Protein AF-A0A4Q3UYT8-F1 (afdb_monomer)

Sequence (131 aa):
ANSSGFTSPPYDTRTGYLRRSPAFNADRIKTPLLMQLGETEHREMLQLWSSLRDYGRAVEMIVYPEGLHIKNNPRQRLSVYQRNVDWVEFWLRGRERRGEATEYERWRIMREKQCKLFDDSDGARRPVYCD

Mean predicted aligned error: 5.62 Å

Solvent-accessible surface area (backbone atoms only — not comparable to full-atom values): 7879 Å² total; per-residue (Å²): 132,78,93,75,87,60,96,64,65,55,77,77,37,72,69,51,30,52,76,67,38,62,42,75,44,25,85,73,54,82,69,74,43,81,43,84,34,18,53,81,48,45,76,79,46,46,58,40,54,50,36,24,48,76,63,54,38,37,69,49,79,47,72,36,82,92,19,42,97,68,66,80,52,68,69,59,42,50,51,53,54,52,49,53,52,40,50,48,35,33,52,77,66,74,38,86,77,89,68,58,72,70,57,54,52,55,49,51,56,33,46,54,53,35,38,52,60,40,74,75,37,88,90,56,83,73,59,85,67,67,114

pLDDT: mean 89.97, std 11.6, range [41.5, 98.44]

Nearest PDB structures (foldseek):
  5txe-assembly1_A  TM=9.512E-01  e=8.425E-06  Asticcacaulis excentricus CB 48
  5txc-assembly1_A  TM=9.642E-01  e=1.371E-05  Asticcacaulis excentricus CB 48
  6apv-assembly2_C  TM=4.919E-01  e=5.423E-01  Trypanosoma brucei brucei
  8ts4-assembly1_B  TM=4.957E-01  e=4.519E-01  Trypanosoma brucei
  7scr-assembly2_C  TM=4.498E-01  e=1.125E+00  Trypanosoma brucei brucei

Secondary structure (DSSP, 8-state):
--TTS-SS-TTSSHHHHHHH-SGGGGGG--S-EEEEEETTTHHHHHHHHHHHHHTT--EEEEEETT--SS--SHHHHHHHHHHHHHHHHHHHH----SS-HHHHHHHHHHHHHHHHHHHTSTTPPPPTT--

Foldseek 3Di:
DDPPPDPDPCVPDPVSVLVPDLLNVLLVDLDAEEAEEEPVCVVVCVSNQVSVVVNLAHYDYDYDYVADPDRPDPVSVVVVVVVVVQVCCCQQVVDHDPDDPVVVVSVVVSLVSSQVSVVPDPPDDRRNSND

Radius of gyration: 17.09 Å; Cα contacts (8 Å, |Δi|>4): 133; chains: 1; bounding box: 39×50×34 Å

Structure (mmCIF, N/CA/C/O backbone):
data_AF-A0A4Q3UYT8-F1
#
_entry.id   AF-A0A4Q3UYT8-F1
#
loop_
_atom_site.group_PDB
_atom_site.id
_atom_site.type_symbol
_atom_site.label_atom_id
_atom_site.label_alt_id
_atom_site.label_comp_id
_atom_site.label_asym_id
_atom_site.label_entity_id
_atom_site.label_seq_id
_atom_site.pdbx_PDB_ins_code
_atom_site.Cartn_x
_atom_site.Cartn_y
_atom_site.Cartn_z
_atom_site.occupancy
_atom_site.B_iso_or_equiv
_atom_site.auth_seq_id
_atom_site.auth_comp_id
_atom_site.auth_asym_id
_atom_site.auth_atom_id
_atom_site.pdbx_PDB_model_num
ATOM 1 N N . ALA A 1 1 ? 14.045 -35.488 -4.504 1.00 41.53 1 ALA A N 1
ATOM 2 C CA . ALA A 1 1 ? 13.073 -34.725 -3.697 1.00 41.53 1 ALA A CA 1
ATOM 3 C C . ALA A 1 1 ? 13.379 -33.245 -3.888 1.00 41.53 1 ALA A C 1
ATOM 5 O O . ALA A 1 1 ? 14.492 -32.843 -3.575 1.00 41.53 1 ALA A O 1
ATOM 6 N N . ASN A 1 2 ? 12.472 -32.468 -4.488 1.00 41.50 2 ASN A N 1
ATOM 7 C CA . ASN A 1 2 ? 12.720 -31.045 -4.743 1.00 41.50 2 ASN A CA 1
ATOM 8 C C . ASN A 1 2 ? 12.544 -30.239 -3.450 1.00 41.50 2 ASN A C 1
ATOM 10 O O . ASN A 1 2 ? 11.529 -30.342 -2.767 1.00 41.50 2 ASN A O 1
ATOM 14 N N . SER A 1 3 ? 13.565 -29.453 -3.127 1.00 47.12 3 SER A N 1
ATOM 15 C CA . SER A 1 3 ? 13.803 -28.725 -1.874 1.00 47.12 3 SER A CA 1
ATOM 16 C C . SER A 1 3 ? 12.914 -27.494 -1.647 1.00 47.12 3 SER A C 1
ATOM 18 O O . SER A 1 3 ? 13.192 -26.691 -0.763 1.00 47.12 3 SER A O 1
ATOM 20 N N . SER A 1 4 ? 11.845 -27.319 -2.421 1.00 57.22 4 SER A N 1
ATOM 21 C CA . SER A 1 4 ? 11.029 -26.100 -2.428 1.00 57.22 4 SER A CA 1
ATOM 22 C C . SER A 1 4 ? 9.688 -26.224 -1.694 1.00 57.22 4 SER A C 1
ATOM 24 O O . SER A 1 4 ? 8.924 -25.266 -1.679 1.00 57.22 4 SER A O 1
ATOM 26 N N . GLY A 1 5 ? 9.367 -27.375 -1.089 1.00 59.25 5 GLY A N 1
ATOM 27 C CA . GLY A 1 5 ? 8.104 -27.574 -0.356 1.00 59.25 5 GLY A CA 1
ATOM 28 C C . GLY A 1 5 ? 6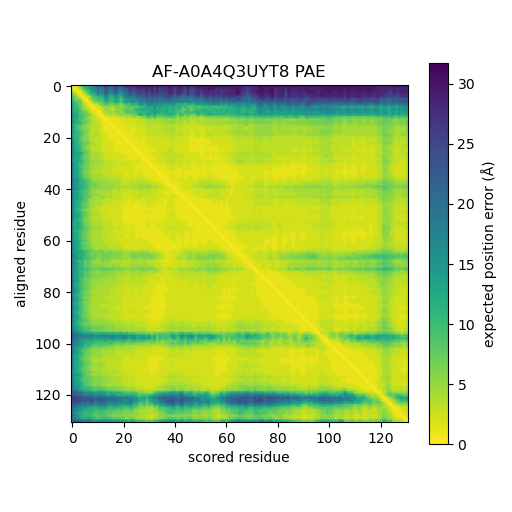.837 -27.523 -1.228 1.00 59.25 5 GLY A C 1
ATOM 29 O O . GLY A 1 5 ? 5.727 -27.645 -0.715 1.00 59.25 5 GLY A O 1
ATOM 30 N N . PHE A 1 6 ? 6.982 -27.375 -2.548 1.00 58.88 6 PHE A N 1
ATOM 31 C CA . PHE A 1 6 ? 5.885 -27.357 -3.507 1.00 58.88 6 PHE A CA 1
ATOM 32 C C . PHE A 1 6 ? 5.848 -28.666 -4.294 1.00 58.88 6 PHE A C 1
ATOM 34 O O . PHE A 1 6 ? 6.839 -29.067 -4.899 1.00 58.88 6 PHE A O 1
ATOM 41 N N . THR A 1 7 ? 4.684 -29.318 -4.307 1.00 70.06 7 THR A N 1
ATOM 42 C CA . THR A 1 7 ? 4.458 -30.574 -5.039 1.00 70.06 7 THR A CA 1
ATOM 43 C C . THR A 1 7 ? 4.309 -30.377 -6.552 1.00 70.06 7 THR A C 1
ATOM 45 O O . THR A 1 7 ? 4.589 -31.307 -7.296 1.00 70.06 7 THR A O 1
ATOM 48 N N . SER A 1 8 ? 3.937 -29.164 -6.989 1.00 72.25 8 SER A N 1
ATOM 49 C CA . SER A 1 8 ? 3.828 -28.728 -8.392 1.00 72.25 8 SER A CA 1
ATOM 50 C C . SER A 1 8 ? 3.987 -27.202 -8.506 1.00 72.25 8 SER A C 1
ATOM 52 O O . SER A 1 8 ? 3.677 -26.492 -7.535 1.00 72.25 8 SER A O 1
ATOM 54 N N . PRO A 1 9 ? 4.377 -26.666 -9.684 1.00 77.81 9 PRO A N 1
ATOM 55 C CA . PRO A 1 9 ? 4.337 -25.234 -9.968 1.00 77.81 9 PRO A CA 1
ATOM 56 C C . PRO A 1 9 ? 2.958 -24.610 -9.690 1.00 77.81 9 PRO A C 1
ATOM 58 O O . PRO A 1 9 ? 1.923 -25.277 -9.805 1.00 77.81 9 PRO A O 1
ATOM 61 N N . PRO A 1 10 ? 2.895 -23.313 -9.334 1.00 70.06 10 PRO A N 1
ATOM 62 C CA . PRO A 1 10 ? 1.642 -22.671 -8.969 1.00 70.06 10 PRO A CA 1
ATOM 63 C C . PRO A 1 10 ? 0.582 -22.704 -10.079 1.00 70.06 10 PRO A C 1
ATOM 65 O O . PRO A 1 10 ? -0.595 -22.848 -9.753 1.00 70.06 10 PRO A O 1
ATOM 68 N N . TYR A 1 11 ? 1.012 -22.636 -11.341 1.00 78.94 11 TYR A N 1
ATOM 69 C CA . TYR A 1 11 ? 0.198 -22.580 -12.561 1.00 78.94 11 TYR A CA 1
ATOM 70 C C . TYR A 1 11 ? -0.084 -23.948 -13.208 1.00 78.94 11 TYR A C 1
ATOM 72 O O . TYR A 1 11 ? -0.739 -24.001 -14.241 1.00 78.94 11 TYR A O 1
ATOM 80 N N . ASP A 1 12 ? 0.369 -25.046 -12.598 1.00 85.25 12 ASP A N 1
ATOM 81 C CA . ASP A 1 12 ? 0.175 -26.409 -13.119 1.00 85.25 12 ASP A CA 1
ATOM 82 C C . ASP A 1 12 ? -1.311 -26.821 -13.156 1.00 85.25 12 ASP A C 1
ATOM 84 O O . ASP A 1 12 ? -1.763 -27.571 -14.013 1.00 85.25 12 ASP A O 1
ATOM 88 N N . THR A 1 13 ? -2.119 -26.268 -12.244 1.00 88.81 13 THR A N 1
ATOM 89 C CA . THR A 1 13 ? -3.578 -26.439 -12.238 1.00 88.81 13 THR A CA 1
ATOM 90 C C . THR A 1 13 ? -4.280 -25.132 -11.897 1.00 88.81 13 THR A C 1
ATOM 92 O O . THR A 1 13 ? -3.799 -24.348 -11.073 1.00 88.81 13 THR A O 1
ATOM 95 N N . ARG A 1 14 ? -5.483 -24.926 -12.453 1.00 90.00 14 ARG A N 1
ATOM 96 C CA . ARG A 1 14 ? -6.345 -23.779 -12.112 1.00 90.00 14 ARG A CA 1
ATOM 97 C C . ARG A 1 14 ? -6.590 -23.689 -10.605 1.00 90.00 14 ARG A C 1
ATOM 99 O O . ARG A 1 14 ? -6.394 -22.631 -10.016 1.00 90.00 14 ARG A O 1
ATOM 106 N N . THR A 1 15 ? -6.979 -24.795 -9.972 1.00 89.75 15 THR A N 1
ATOM 107 C CA . THR A 1 15 ? -7.234 -24.841 -8.523 1.00 89.75 15 THR A CA 1
ATOM 108 C C . THR A 1 15 ? -5.986 -24.485 -7.722 1.00 89.75 15 THR A C 1
ATOM 110 O O . THR A 1 15 ? -6.060 -23.729 -6.755 1.00 89.75 15 THR A O 1
ATOM 113 N N . GLY A 1 16 ? -4.823 -24.989 -8.140 1.00 87.38 16 GLY A N 1
ATOM 114 C CA . GLY A 1 16 ? -3.552 -24.652 -7.520 1.00 87.38 16 GLY A CA 1
ATOM 115 C C . GLY A 1 16 ? -3.221 -23.161 -7.615 1.00 87.38 16 GLY A C 1
ATOM 116 O O . GLY A 1 16 ? -2.778 -22.572 -6.628 1.00 87.38 16 GLY A O 1
ATOM 117 N N . TYR A 1 17 ? -3.451 -22.546 -8.773 1.00 89.62 17 TYR A N 1
ATOM 118 C CA . TYR A 1 17 ? -3.219 -21.119 -8.977 1.00 89.62 17 TYR A CA 1
ATOM 119 C C . TYR A 1 17 ? -4.163 -20.267 -8.119 1.00 89.62 17 TYR A C 1
ATOM 121 O O . TYR A 1 17 ? -3.698 -19.425 -7.352 1.00 89.62 17 TYR A O 1
ATOM 129 N N . LEU A 1 18 ? -5.471 -20.547 -8.157 1.00 92.25 18 LEU A N 1
ATOM 130 C CA . LEU A 1 18 ? -6.482 -19.814 -7.384 1.00 92.25 18 LEU A CA 1
ATOM 131 C C . LEU A 1 18 ? -6.234 -19.890 -5.874 1.00 92.25 18 LEU A C 1
ATOM 133 O O . LEU A 1 18 ? -6.359 -18.892 -5.173 1.00 92.25 18 LEU A O 1
ATOM 137 N N . ARG A 1 19 ? -5.818 -21.058 -5.370 1.00 90.31 19 ARG A N 1
ATOM 138 C CA . ARG A 1 19 ? -5.514 -21.246 -3.945 1.00 90.31 19 ARG A CA 1
ATOM 139 C C . ARG A 1 19 ? -4.319 -20.413 -3.470 1.00 90.31 19 ARG A C 1
ATOM 141 O O . ARG A 1 19 ? -4.227 -20.118 -2.285 1.00 90.31 19 ARG A O 1
ATOM 148 N N . ARG A 1 20 ? -3.376 -20.096 -4.360 1.00 88.62 20 ARG A N 1
ATOM 149 C CA . ARG A 1 20 ? -2.104 -19.439 -4.010 1.00 88.62 20 ARG A CA 1
ATOM 150 C C . ARG A 1 20 ? -2.031 -17.977 -4.423 1.00 88.62 20 ARG A C 1
ATOM 152 O O . ARG A 1 20 ? -1.202 -17.257 -3.881 1.00 88.62 20 ARG A O 1
ATOM 159 N N . SER A 1 21 ? -2.846 -17.543 -5.379 1.00 93.12 21 SER A N 1
ATOM 160 C CA . SER A 1 21 ? -2.794 -16.174 -5.877 1.00 93.12 21 SER A CA 1
ATOM 161 C C . SER A 1 21 ? -3.335 -15.192 -4.832 1.00 93.12 21 SER A C 1
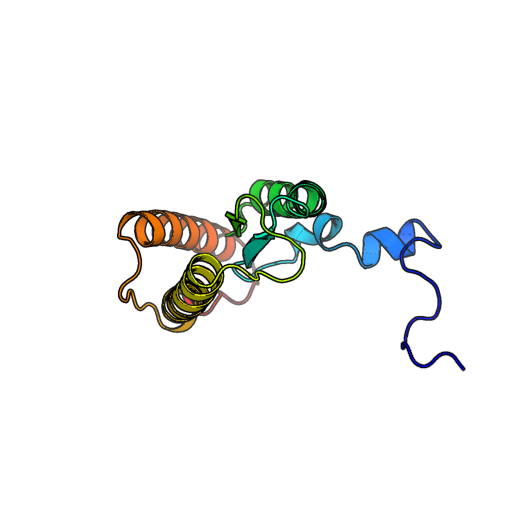ATOM 163 O O . SER A 1 21 ? -4.501 -15.310 -4.442 1.00 93.12 21 SER A O 1
ATOM 165 N N . PRO A 1 22 ? -2.546 -14.188 -4.407 1.00 95.50 22 PRO A N 1
ATOM 166 C CA . PRO A 1 22 ? -3.023 -13.169 -3.479 1.00 95.50 22 PRO A CA 1
ATOM 167 C C . PRO A 1 22 ? -4.211 -12.374 -4.030 1.00 95.50 22 PRO A C 1
ATOM 169 O O . PRO A 1 22 ? -5.114 -12.038 -3.273 1.00 95.50 22 PRO A O 1
ATOM 172 N N . ALA A 1 23 ? -4.252 -12.121 -5.344 1.00 96.31 23 ALA A N 1
ATOM 173 C CA . ALA A 1 23 ? -5.335 -11.357 -5.964 1.00 96.31 23 ALA A CA 1
ATOM 174 C C . ALA A 1 23 ? -6.691 -12.071 -5.823 1.00 96.31 23 ALA A C 1
ATOM 176 O O . ALA A 1 23 ? -7.690 -11.447 -5.484 1.00 96.31 23 ALA A O 1
ATOM 177 N N . PHE A 1 24 ? -6.708 -13.400 -5.979 1.00 95.94 24 PHE A N 1
ATOM 178 C CA . PHE A 1 24 ? -7.917 -14.218 -5.812 1.00 95.94 24 PHE A CA 1
ATOM 179 C C . PHE A 1 24 ? -8.300 -14.476 -4.348 1.00 95.94 24 PHE A C 1
ATOM 181 O O . PHE A 1 24 ? -9.340 -15.077 -4.099 1.00 95.94 24 PHE A O 1
ATOM 188 N N . ASN A 1 25 ? -7.476 -14.046 -3.390 1.00 96.44 25 ASN A N 1
ATOM 189 C CA . ASN A 1 25 ? -7.723 -14.194 -1.953 1.00 96.44 25 ASN A CA 1
ATOM 190 C C . ASN A 1 25 ? -7.677 -12.833 -1.231 1.00 96.44 25 ASN A C 1
ATOM 192 O O . ASN A 1 25 ? -7.408 -12.768 -0.029 1.00 96.44 25 ASN A O 1
ATOM 196 N N . ALA A 1 26 ? -7.889 -11.730 -1.959 1.00 96.94 26 ALA A N 1
ATOM 197 C CA . ALA A 1 26 ? -7.812 -10.371 -1.422 1.00 96.94 26 ALA A CA 1
ATOM 198 C C . ALA A 1 26 ? -8.878 -10.095 -0.340 1.00 96.94 26 ALA A C 1
ATOM 200 O O . ALA A 1 26 ? -8.646 -9.312 0.585 1.00 96.94 26 ALA A O 1
ATOM 201 N N . ASP A 1 27 ? -10.004 -10.810 -0.386 1.00 93.38 27 ASP A N 1
ATOM 202 C CA . ASP A 1 27 ? -11.040 -10.848 0.649 1.00 93.38 27 ASP A CA 1
ATOM 203 C C . ASP A 1 27 ? -10.506 -11.334 2.005 1.00 93.38 27 ASP A C 1
ATOM 205 O O . ASP A 1 27 ? -11.028 -10.953 3.048 1.00 93.38 27 ASP A O 1
ATOM 209 N N . ARG A 1 28 ? -9.435 -12.128 2.030 1.00 92.12 28 ARG A N 1
ATOM 210 C CA . ARG A 1 28 ? -8.851 -12.668 3.270 1.00 92.12 28 ARG A CA 1
ATOM 211 C C . ARG A 1 28 ? -7.718 -11.810 3.820 1.00 92.12 28 ARG A C 1
ATOM 213 O O . ARG A 1 28 ? -7.308 -12.002 4.965 1.00 92.12 28 ARG A O 1
ATOM 220 N N . ILE A 1 29 ? -7.203 -10.869 3.032 1.00 93.31 29 ILE A N 1
ATOM 221 C CA . ILE A 1 29 ? -6.091 -10.004 3.428 1.00 93.31 29 ILE A CA 1
ATOM 222 C C . ILE A 1 29 ? -6.630 -8.873 4.302 1.00 93.31 29 ILE A C 1
ATOM 224 O O . ILE A 1 29 ? -7.338 -7.987 3.833 1.00 93.31 29 ILE A O 1
ATOM 228 N N . LYS A 1 30 ? -6.271 -8.892 5.589 1.00 90.81 30 LYS A N 1
ATOM 229 C CA . LYS A 1 30 ? -6.655 -7.852 6.559 1.00 90.81 30 LYS A CA 1
ATOM 230 C C . LYS A 1 30 ? -5.531 -6.874 6.888 1.00 90.81 30 LYS A C 1
ATOM 232 O O . LYS A 1 30 ? -5.765 -5.858 7.532 1.00 90.81 30 LYS A O 1
ATOM 237 N N . THR A 1 31 ? -4.310 -7.182 6.475 1.00 93.75 31 THR A N 1
ATOM 238 C CA . THR A 1 31 ? -3.131 -6.370 6.772 1.00 93.75 31 THR A CA 1
ATOM 239 C C . THR A 1 31 ? -3.028 -5.205 5.782 1.00 93.75 31 THR A C 1
ATOM 241 O O . THR A 1 31 ? -3.140 -5.452 4.580 1.00 93.75 31 THR A O 1
ATOM 244 N N . PRO A 1 32 ? -2.784 -3.965 6.244 1.00 96.94 32 PRO A N 1
ATOM 245 C CA . PRO A 1 32 ? -2.469 -2.840 5.374 1.00 96.94 32 PRO A CA 1
ATOM 246 C C . PRO A 1 32 ? -1.231 -3.145 4.526 1.00 96.94 32 PRO A C 1
ATOM 248 O O . PRO A 1 32 ? -0.184 -3.511 5.069 1.00 96.94 32 PRO A O 1
ATOM 251 N N . LEU 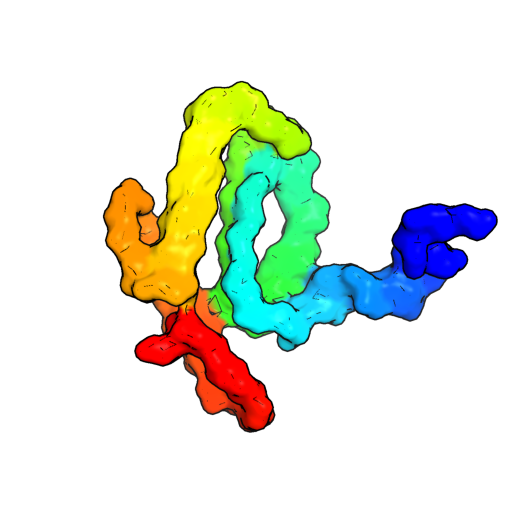A 1 33 ? -1.331 -2.983 3.206 1.00 98.06 33 LEU A N 1
ATOM 252 C CA . LEU A 1 33 ? -0.257 -3.332 2.276 1.00 98.06 33 LEU A CA 1
ATOM 253 C C . LEU A 1 33 ? 0.336 -2.098 1.587 1.00 98.06 33 LEU A C 1
ATOM 255 O O . LEU A 1 33 ? -0.359 -1.365 0.890 1.00 98.06 33 LEU A O 1
ATOM 259 N N . LEU A 1 34 ? 1.648 -1.920 1.722 1.00 98.44 34 LEU A N 1
ATOM 260 C CA . LEU A 1 34 ? 2.417 -0.928 0.978 1.00 98.44 34 LEU A CA 1
ATOM 261 C C . LEU A 1 34 ? 3.203 -1.619 -0.142 1.00 98.44 34 LEU A C 1
ATOM 263 O O . LEU A 1 34 ? 4.040 -2.482 0.120 1.00 98.44 34 LEU A O 1
ATOM 267 N N . MET A 1 35 ? 2.958 -1.220 -1.388 1.00 98.19 35 MET A N 1
ATOM 268 C CA . MET A 1 35 ? 3.682 -1.687 -2.569 1.00 98.19 35 MET A CA 1
ATOM 269 C C . MET A 1 35 ? 4.630 -0.586 -3.057 1.00 98.19 35 MET A C 1
ATOM 271 O O . MET A 1 35 ? 4.186 0.489 -3.450 1.00 98.19 35 MET A O 1
ATOM 275 N N . GLN A 1 36 ? 5.937 -0.847 -3.051 1.00 97.69 36 GLN A N 1
ATOM 276 C CA . GLN A 1 36 ? 6.965 0.099 -3.505 1.00 97.69 36 GLN A CA 1
ATOM 277 C C . GLN A 1 36 ? 7.704 -0.491 -4.710 1.00 97.69 36 GLN A C 1
ATOM 279 O O . GLN A 1 36 ? 8.675 -1.231 -4.559 1.00 97.69 36 GLN A O 1
ATOM 284 N N . LEU A 1 37 ? 7.197 -0.211 -5.910 1.00 97.50 37 LEU A N 1
ATOM 285 C CA . LEU A 1 37 ? 7.509 -0.957 -7.130 1.00 97.50 37 LEU A CA 1
ATOM 286 C C . LEU A 1 37 ? 8.381 -0.153 -8.087 1.00 97.50 37 LEU A C 1
ATOM 288 O O . LEU A 1 37 ? 8.348 1.077 -8.110 1.00 97.50 37 LEU A O 1
ATOM 292 N N . GLY A 1 38 ? 9.175 -0.862 -8.887 1.00 96.31 38 GLY A N 1
ATOM 293 C CA . GLY A 1 38 ? 9.830 -0.251 -10.036 1.00 96.31 38 GLY A CA 1
ATOM 294 C C . GLY A 1 38 ? 8.812 0.004 -11.140 1.00 96.31 38 GLY A C 1
ATOM 295 O O . GLY A 1 38 ? 7.812 -0.713 -11.247 1.00 96.31 38 GLY A O 1
ATOM 296 N N . GLU A 1 39 ? 9.065 0.996 -11.986 1.00 94.38 39 GLU A N 1
ATOM 297 C CA . GLU A 1 39 ? 8.269 1.213 -13.193 1.00 94.38 39 GLU A CA 1
ATOM 298 C C . GLU A 1 39 ? 8.168 -0.058 -14.047 1.00 94.38 39 GLU A C 1
ATOM 300 O O . GLU A 1 39 ? 7.102 -0.350 -14.584 1.00 94.38 39 GLU A O 1
ATOM 305 N N . THR A 1 40 ? 9.216 -0.883 -14.089 1.00 92.44 40 THR A N 1
ATOM 306 C CA . THR A 1 40 ? 9.210 -2.139 -14.851 1.00 92.44 40 THR A CA 1
ATOM 307 C C . THR A 1 40 ? 8.300 -3.227 -14.269 1.00 92.44 40 THR A C 1
ATOM 309 O O . THR A 1 40 ? 8.031 -4.204 -14.954 1.00 92.44 40 THR A O 1
ATOM 312 N N . GLU A 1 41 ? 7.823 -3.084 -13.027 1.00 94.25 41 GLU A N 1
ATOM 313 C CA . GLU A 1 41 ? 7.146 -4.158 -12.276 1.00 94.25 41 GLU A CA 1
ATOM 314 C C . GLU A 1 41 ? 5.696 -3.819 -11.903 1.00 94.25 41 GLU A C 1
ATOM 316 O O . GLU A 1 41 ? 4.893 -4.710 -11.632 1.00 94.25 41 GLU A O 1
ATOM 321 N N . HIS A 1 42 ? 5.325 -2.534 -11.880 1.00 95.62 42 HIS A N 1
ATOM 322 C CA . HIS A 1 42 ? 4.030 -2.112 -11.331 1.00 95.62 42 HIS A CA 1
ATOM 323 C C . HIS A 1 42 ? 2.821 -2.756 -12.024 1.00 95.62 42 HIS A C 1
ATOM 325 O O . HIS A 1 42 ? 1.825 -3.061 -11.368 1.00 95.62 42 HIS A O 1
ATOM 331 N N . ARG A 1 43 ? 2.920 -3.010 -13.336 1.00 95.62 43 ARG A N 1
ATOM 332 C CA . ARG A 1 43 ? 1.844 -3.605 -14.141 1.00 95.62 43 ARG A CA 1
ATOM 333 C C . ARG A 1 43 ? 1.449 -4.993 -13.649 1.00 95.62 43 ARG A C 1
ATOM 335 O O . ARG A 1 43 ? 0.264 -5.311 -13.630 1.00 95.62 43 ARG A O 1
ATOM 342 N N . GLU A 1 44 ? 2.418 -5.784 -13.199 1.00 93.94 44 GLU A N 1
ATOM 343 C CA . GLU A 1 44 ? 2.183 -7.139 -12.692 1.00 93.94 44 GLU A CA 1
ATOM 344 C C . GLU A 1 44 ? 1.399 -7.125 -11.372 1.00 93.94 44 GLU A C 1
ATOM 346 O O . GLU A 1 44 ? 0.665 -8.062 -11.065 1.00 93.94 44 GLU A O 1
ATOM 351 N N . MET A 1 45 ? 1.507 -6.039 -10.602 1.00 96.75 45 MET A N 1
ATOM 352 C CA . MET A 1 45 ? 0.833 -5.892 -9.311 1.00 96.75 45 MET A CA 1
ATOM 353 C C . MET A 1 45 ? -0.556 -5.254 -9.412 1.00 96.75 45 MET A C 1
ATOM 355 O O . MET A 1 45 ? -1.296 -5.264 -8.426 1.00 96.75 45 MET A O 1
ATOM 359 N N . LEU A 1 46 ? -0.952 -4.735 -10.583 1.00 97.50 46 LEU A N 1
ATOM 360 C CA . LEU A 1 46 ? -2.246 -4.064 -10.764 1.00 97.50 46 LEU A CA 1
ATOM 361 C C . LEU A 1 46 ? -3.433 -4.971 -10.432 1.00 97.50 46 LEU A C 1
ATOM 363 O O . LEU A 1 46 ? -4.420 -4.493 -9.873 1.00 97.50 46 LEU A O 1
ATOM 367 N N . GLN A 1 47 ? -3.342 -6.271 -10.724 1.00 97.44 47 GLN A N 1
ATOM 368 C CA . GLN A 1 47 ? -4.412 -7.214 -10.398 1.00 97.44 47 GLN A CA 1
ATOM 369 C C . GLN A 1 47 ? -4.618 -7.319 -8.881 1.00 97.44 47 GLN A C 1
ATOM 371 O O . GLN A 1 47 ? -5.732 -7.159 -8.398 1.00 97.44 47 GLN A O 1
ATOM 376 N N . LEU A 1 48 ? -3.545 -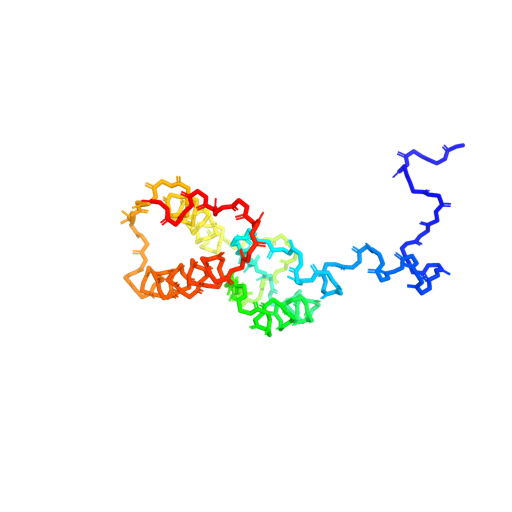7.528 -8.113 1.00 98.06 48 LEU A N 1
ATOM 377 C CA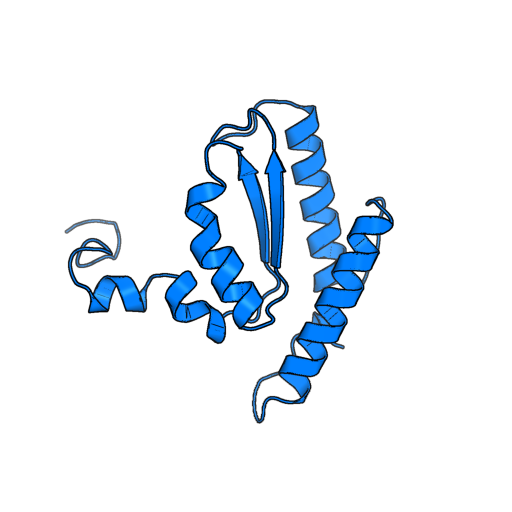 . LEU A 1 48 ? -3.639 -7.589 -6.654 1.00 98.06 48 LEU A CA 1
ATOM 378 C C . LEU A 1 48 ? -4.097 -6.249 -6.071 1.00 98.06 48 LEU A C 1
ATOM 380 O O . LEU A 1 48 ? -4.965 -6.218 -5.203 1.00 98.06 48 LEU A O 1
ATOM 384 N N . TRP A 1 49 ? -3.527 -5.145 -6.552 1.00 98.44 49 TRP A N 1
ATOM 385 C CA . TRP A 1 49 ? -3.866 -3.810 -6.075 1.00 98.44 49 TRP A CA 1
ATOM 386 C C . TRP A 1 49 ? -5.339 -3.465 -6.304 1.00 98.44 49 TRP A C 1
ATOM 388 O O . TRP A 1 49 ? -6.002 -3.004 -5.378 1.00 98.44 49 TRP A O 1
ATOM 398 N N . SER A 1 50 ? -5.870 -3.735 -7.500 1.00 98.12 50 SER A N 1
ATOM 399 C CA . SER A 1 50 ? -7.291 -3.521 -7.803 1.00 98.12 50 SER A CA 1
ATOM 400 C C . SER A 1 50 ? -8.188 -4.414 -6.949 1.00 98.12 50 SER A C 1
ATOM 402 O O . SER A 1 50 ? -9.069 -3.892 -6.277 1.00 98.12 50 SER A O 1
ATOM 404 N N . SER A 1 51 ? -7.894 -5.717 -6.850 1.00 98.25 51 SER A N 1
ATOM 405 C CA . SER A 1 51 ? -8.679 -6.634 -6.011 1.00 98.25 51 SER A CA 1
ATOM 406 C C . SER A 1 51 ? -8.708 -6.204 -4.539 1.00 98.25 51 SER A C 1
ATOM 408 O O . SER A 1 51 ? -9.758 -6.232 -3.907 1.00 98.25 51 SER A O 1
ATOM 410 N N . LEU A 1 52 ? -7.581 -5.753 -3.975 1.00 98.31 52 LEU A N 1
ATOM 411 C CA . LEU A 1 52 ? -7.542 -5.217 -2.609 1.00 98.31 52 LEU A CA 1
ATOM 412 C C . LEU A 1 52 ? -8.444 -3.988 -2.450 1.00 98.31 52 LEU A C 1
ATOM 414 O O . LEU A 1 52 ? -9.157 -3.885 -1.452 1.00 98.31 52 LEU A O 1
ATOM 418 N N . ARG A 1 53 ? -8.443 -3.078 -3.429 1.00 97.00 53 ARG A N 1
ATOM 419 C CA . ARG A 1 53 ? -9.304 -1.888 -3.410 1.00 97.00 53 ARG A CA 1
ATOM 420 C C . ARG A 1 53 ? -10.783 -2.232 -3.541 1.00 97.00 53 ARG A C 1
ATOM 422 O O . ARG A 1 53 ? -11.578 -1.624 -2.830 1.00 97.00 53 ARG A O 1
ATOM 429 N N . ASP A 1 54 ? -11.134 -3.210 -4.370 1.00 97.06 54 ASP A N 1
ATOM 430 C CA . ASP A 1 54 ? -12.518 -3.673 -4.534 1.00 97.06 54 ASP A CA 1
ATOM 431 C C . ASP A 1 54 ? -13.084 -4.239 -3.220 1.00 97.06 54 ASP A C 1
ATOM 433 O O . ASP A 1 54 ? -14.245 -4.010 -2.891 1.00 97.06 54 ASP A O 1
ATOM 437 N N . TYR A 1 55 ? -12.242 -4.890 -2.407 1.00 95.56 55 TYR A N 1
ATOM 438 C CA . TYR A 1 55 ? -12.588 -5.343 -1.051 1.00 95.56 55 TYR A CA 1
ATOM 439 C C . TYR A 1 55 ? -12.384 -4.279 0.044 1.00 95.56 55 TYR A C 1
ATOM 441 O O . TYR A 1 55 ? -12.416 -4.604 1.233 1.00 95.56 55 TYR A O 1
ATOM 449 N N . GLY A 1 56 ? -12.127 -3.019 -0.319 1.00 94.88 56 GLY A N 1
ATOM 450 C CA . GLY A 1 56 ? -11.934 -1.922 0.633 1.00 94.88 56 GLY A CA 1
ATOM 451 C C . GLY A 1 56 ? -10.705 -2.073 1.539 1.00 94.88 56 GLY A C 1
ATOM 452 O O . GLY A 1 56 ? -10.660 -1.478 2.616 1.00 94.88 56 GLY A O 1
ATOM 453 N N . ARG A 1 57 ? -9.711 -2.883 1.152 1.00 96.00 57 ARG A N 1
ATOM 454 C CA . ARG A 1 57 ? -8.484 -3.092 1.935 1.00 96.00 57 ARG A CA 1
ATOM 455 C C . ARG A 1 57 ? -7.576 -1.867 1.844 1.00 96.00 57 ARG A C 1
ATOM 457 O O . ARG A 1 57 ? -7.448 -1.264 0.778 1.00 96.00 57 ARG A O 1
ATOM 464 N N . ALA A 1 58 ? -6.906 -1.521 2.946 1.00 97.44 58 ALA A N 1
ATOM 465 C CA . ALA A 1 58 ? -5.895 -0.469 2.925 1.00 97.44 58 ALA A CA 1
ATOM 466 C C . ALA A 1 58 ? -4.692 -0.922 2.093 1.00 97.44 58 ALA A C 1
ATOM 468 O O . ALA A 1 58 ? -3.953 -1.834 2.476 1.00 97.44 58 ALA A O 1
ATOM 469 N N . VAL A 1 59 ? -4.510 -0.284 0.942 1.00 98.38 59 VAL A N 1
ATOM 470 C CA . VAL A 1 59 ? -3.400 -0.551 0.037 1.00 98.38 59 VAL A CA 1
ATOM 471 C C . VAL A 1 59 ? -2.915 0.748 -0.593 1.00 98.38 59 VAL A C 1
ATOM 473 O O . VAL A 1 59 ? -3.708 1.525 -1.122 1.00 98.38 59 VAL A O 1
ATOM 476 N N . GLU A 1 60 ? -1.603 0.968 -0.576 1.00 98.00 60 GLU A N 1
ATOM 477 C CA . GLU A 1 60 ? -0.962 2.061 -1.307 1.00 98.00 60 GLU A CA 1
ATOM 478 C C . GLU A 1 60 ? 0.112 1.503 -2.242 1.00 98.00 60 GLU A C 1
ATOM 480 O O . GLU A 1 60 ? 0.861 0.597 -1.876 1.00 98.00 60 GLU A O 1
ATOM 485 N N . MET A 1 61 ? 0.171 2.033 -3.465 1.00 98.19 61 MET A N 1
ATOM 486 C CA . MET A 1 61 ? 1.185 1.681 -4.455 1.00 98.19 61 MET A CA 1
ATOM 487 C C . MET A 1 61 ? 1.965 2.928 -4.849 1.00 98.19 61 MET A C 1
ATOM 489 O O . MET A 1 61 ? 1.386 3.914 -5.298 1.00 98.19 61 MET A O 1
ATOM 493 N N . ILE A 1 62 ? 3.284 2.852 -4.714 1.00 97.38 62 ILE A N 1
ATOM 494 C CA . ILE A 1 62 ? 4.236 3.866 -5.153 1.00 97.38 62 ILE A CA 1
ATOM 495 C C . ILE A 1 62 ? 5.055 3.260 -6.287 1.00 97.38 62 ILE A C 1
ATOM 497 O O . ILE A 1 62 ? 5.659 2.197 -6.122 1.00 97.38 62 ILE A O 1
ATOM 501 N N . VAL A 1 63 ? 5.073 3.938 -7.432 1.00 97.38 63 VAL A N 1
ATOM 502 C CA . VAL A 1 63 ? 5.847 3.530 -8.608 1.00 97.38 63 VAL A CA 1
ATOM 503 C C . VAL A 1 63 ? 7.036 4.465 -8.756 1.00 97.38 63 VAL A C 1
ATOM 505 O O . VAL A 1 63 ? 6.875 5.679 -8.866 1.00 97.38 63 VAL A O 1
ATOM 508 N N . TYR A 1 64 ? 8.236 3.896 -8.742 1.00 96.69 64 TYR A N 1
ATOM 509 C CA . TYR A 1 64 ? 9.475 4.641 -8.922 1.00 96.69 64 TYR A CA 1
ATOM 510 C C . TYR A 1 64 ? 9.853 4.686 -10.408 1.00 96.69 64 TYR A C 1
ATOM 512 O O . TYR A 1 64 ? 10.096 3.616 -10.978 1.00 96.69 64 TYR A O 1
ATOM 520 N N . PRO A 1 65 ? 9.931 5.881 -11.028 1.00 94.94 65 PRO A N 1
ATOM 521 C CA . PRO A 1 65 ? 10.282 6.021 -12.441 1.00 94.94 65 PRO A CA 1
ATOM 522 C C . PRO A 1 65 ? 11.688 5.483 -12.694 1.00 94.94 65 PRO A C 1
ATOM 524 O O . PRO A 1 65 ? 12.557 5.610 -11.825 1.00 94.94 65 PRO A O 1
ATOM 527 N N . GLU A 1 66 ? 11.893 4.832 -13.839 1.00 93.25 66 GLU A N 1
ATOM 528 C CA . GLU A 1 66 ? 13.149 4.145 -14.193 1.00 93.25 66 GLU A CA 1
ATOM 529 C C . GLU A 1 66 ? 13.590 3.087 -13.154 1.00 93.25 66 GLU A C 1
ATOM 531 O O . GLU A 1 66 ? 14.717 2.586 -13.163 1.00 93.25 66 GLU A O 1
ATOM 536 N N . GLY A 1 67 ? 12.706 2.739 -12.215 1.00 90.19 67 GLY A N 1
ATOM 537 C CA . GLY A 1 67 ? 12.973 1.764 -11.176 1.00 90.19 67 GLY A CA 1
ATOM 538 C C . GLY A 1 67 ? 12.987 0.359 -11.765 1.00 90.19 67 GLY A C 1
ATOM 539 O O . GLY A 1 67 ? 11.979 -0.100 -12.297 1.00 90.19 67 GLY A O 1
ATOM 540 N N . LEU A 1 68 ? 14.113 -0.332 -11.609 1.00 91.31 68 LEU A N 1
ATOM 541 C CA . LEU A 1 68 ? 14.276 -1.758 -11.910 1.00 91.31 68 LEU A CA 1
ATOM 542 C C . LEU A 1 68 ? 13.857 -2.615 -10.713 1.00 91.31 68 LEU A C 1
ATOM 544 O O . LEU A 1 68 ? 13.463 -2.070 -9.683 1.00 91.31 68 LEU A O 1
ATOM 548 N N . HIS A 1 69 ? 14.032 -3.936 -10.803 1.00 93.88 69 HIS A N 1
ATOM 549 C CA . HIS A 1 69 ? 13.818 -4.865 -9.686 1.00 93.88 69 HIS A CA 1
ATOM 550 C C . HIS A 1 69 ? 14.476 -4.372 -8.385 1.00 93.88 69 HIS A C 1
ATOM 552 O O . HIS A 1 69 ? 13.813 -4.127 -7.373 1.00 93.88 69 HIS A O 1
ATOM 558 N N . ILE A 1 70 ? 15.778 -4.078 -8.453 1.00 92.69 70 ILE A N 1
ATOM 559 C CA . ILE A 1 70 ? 16.523 -3.434 -7.370 1.00 92.69 70 ILE A CA 1
ATOM 560 C C . ILE A 1 70 ? 16.558 -1.925 -7.616 1.00 92.69 70 ILE A C 1
ATOM 562 O O . ILE A 1 70 ? 16.972 -1.454 -8.677 1.00 92.69 70 ILE A O 1
ATOM 566 N N . LYS A 1 71 ? 16.147 -1.147 -6.612 1.00 91.00 71 LYS A N 1
ATOM 567 C CA . LYS A 1 71 ? 16.215 0.316 -6.669 1.00 91.00 71 LYS A CA 1
ATOM 568 C C . LYS A 1 71 ? 17.668 0.746 -6.480 1.00 91.00 71 LYS A C 1
ATOM 570 O O . LYS A 1 71 ? 18.163 0.772 -5.359 1.00 91.00 71 LYS A O 1
ATOM 575 N N . ASN A 1 72 ? 18.358 1.056 -7.574 1.00 90.62 72 ASN A N 1
ATOM 576 C CA . ASN A 1 72 ? 19.775 1.441 -7.548 1.00 90.62 72 ASN A CA 1
ATOM 577 C C . ASN A 1 72 ? 19.983 2.951 -7.356 1.00 90.62 72 ASN A C 1
ATOM 579 O O . ASN A 1 72 ? 21.053 3.373 -6.925 1.00 90.62 72 ASN A O 1
ATOM 583 N N . ASN A 1 73 ? 18.959 3.768 -7.617 1.00 94.44 73 ASN A N 1
ATOM 584 C CA . ASN A 1 73 ? 19.010 5.209 -7.390 1.00 94.44 73 ASN A CA 1
ATOM 585 C C . ASN A 1 73 ? 19.000 5.521 -5.873 1.00 94.44 73 ASN A C 1
ATOM 587 O O . ASN A 1 73 ? 18.034 5.163 -5.187 1.00 94.44 73 ASN A O 1
ATOM 591 N N . PRO A 1 74 ? 20.017 6.221 -5.327 1.00 96.06 74 PRO A N 1
ATOM 592 C CA . PRO A 1 74 ? 20.101 6.510 -3.893 1.00 96.06 74 PRO A CA 1
ATOM 593 C C . PRO A 1 74 ? 18.909 7.296 -3.334 1.00 96.06 74 PRO A C 1
ATOM 595 O O . PRO A 1 74 ? 18.473 7.030 -2.215 1.00 96.06 74 PRO A O 1
ATOM 598 N N . ARG A 1 75 ? 18.339 8.228 -4.111 1.00 95.88 75 ARG A N 1
ATOM 599 C CA . ARG A 1 75 ? 17.165 9.011 -3.688 1.00 95.88 75 ARG A CA 1
ATOM 600 C C . ARG A 1 75 ? 15.926 8.129 -3.572 1.00 95.88 75 ARG A C 1
ATOM 602 O O . ARG A 1 75 ? 15.176 8.246 -2.606 1.00 95.88 75 ARG A O 1
ATOM 609 N N . GLN A 1 76 ? 15.741 7.207 -4.517 1.00 96.06 76 GLN A N 1
ATOM 610 C CA . GLN A 1 76 ? 14.640 6.243 -4.467 1.00 96.06 76 GLN A CA 1
ATOM 611 C C . GLN A 1 76 ? 14.791 5.306 -3.265 1.00 96.06 76 GLN A C 1
ATOM 613 O O . GLN A 1 76 ? 13.836 5.131 -2.516 1.00 96.06 76 GLN A O 1
ATOM 618 N N . ARG A 1 77 ? 15.998 4.775 -3.017 1.00 96.00 77 ARG A N 1
ATOM 619 C CA . ARG A 1 77 ? 16.278 3.934 -1.838 1.00 96.00 77 ARG A CA 1
ATOM 620 C C . ARG A 1 77 ? 15.974 4.652 -0.529 1.00 96.00 77 ARG A C 1
ATOM 622 O O . ARG A 1 77 ? 15.322 4.074 0.335 1.00 96.00 77 ARG A O 1
ATOM 629 N N . LEU A 1 78 ? 16.413 5.905 -0.394 1.00 96.25 78 LEU A N 1
ATOM 630 C CA . LEU A 1 78 ? 16.124 6.712 0.789 1.00 96.25 78 LEU A CA 1
ATOM 631 C C . LEU A 1 78 ? 14.613 6.892 0.984 1.00 96.25 78 LEU A C 1
ATOM 633 O O . LEU A 1 78 ? 14.118 6.690 2.090 1.00 96.25 78 LEU A O 1
ATOM 637 N N . SER A 1 79 ? 13.876 7.199 -0.089 1.00 95.19 79 SER A N 1
ATOM 638 C CA . SER A 1 79 ? 12.414 7.307 -0.044 1.00 95.19 79 SER A CA 1
ATOM 639 C C . SER A 1 79 ? 11.749 5.991 0.377 1.00 95.19 79 SER A C 1
ATOM 641 O O . SER A 1 79 ? 10.865 6.015 1.230 1.00 95.19 79 SER A O 1
ATOM 643 N N . VAL A 1 80 ? 12.200 4.849 -0.159 1.00 96.56 80 VAL A N 1
ATOM 644 C CA . VAL A 1 80 ? 11.697 3.518 0.225 1.00 96.56 80 VAL A CA 1
ATOM 645 C C . VAL A 1 80 ? 11.896 3.273 1.718 1.00 96.56 80 VAL A C 1
ATOM 647 O O . VAL A 1 80 ? 10.967 2.841 2.401 1.00 96.56 80 VAL A O 1
ATOM 650 N N . TYR A 1 81 ? 13.095 3.553 2.235 1.00 96.75 81 TYR A N 1
ATOM 651 C CA . TYR A 1 81 ? 13.423 3.334 3.644 1.00 96.75 81 TYR A CA 1
ATOM 652 C C . TYR A 1 81 ? 12.616 4.240 4.568 1.00 96.75 81 TYR A C 1
ATOM 654 O O . TYR A 1 81 ? 12.052 3.750 5.546 1.00 96.75 81 TYR A O 1
ATOM 662 N N . GLN A 1 82 ? 12.514 5.529 4.241 1.00 96.56 82 GLN A N 1
ATOM 663 C CA . GLN A 1 82 ? 11.744 6.476 5.040 1.00 96.56 82 GLN A CA 1
ATOM 664 C C . GLN A 1 82 ? 10.265 6.072 5.085 1.00 96.56 82 GLN A C 1
ATOM 666 O O . GLN A 1 82 ? 9.704 5.949 6.172 1.00 96.56 82 GLN A O 1
ATOM 671 N N . ARG A 1 83 ? 9.673 5.734 3.931 1.00 97.00 83 ARG A N 1
ATOM 672 C CA . ARG A 1 83 ? 8.269 5.316 3.856 1.00 97.00 83 ARG A CA 1
ATOM 673 C C . ARG A 1 83 ? 7.995 3.997 4.567 1.00 97.00 83 ARG A C 1
ATOM 675 O O . ARG A 1 83 ? 6.946 3.859 5.179 1.00 97.00 83 ARG A O 1
AT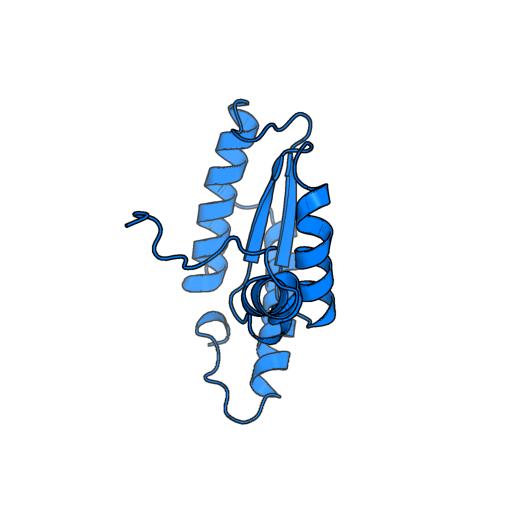OM 682 N N . ASN A 1 84 ? 8.928 3.043 4.546 1.00 97.38 84 ASN A N 1
ATOM 683 C CA . ASN A 1 84 ? 8.776 1.800 5.309 1.00 97.38 84 ASN A CA 1
ATOM 684 C C . ASN A 1 84 ? 8.702 2.065 6.818 1.00 97.38 84 ASN A C 1
ATOM 686 O O . ASN A 1 84 ? 7.850 1.495 7.497 1.00 97.38 84 ASN A O 1
ATOM 690 N N . VAL A 1 85 ? 9.582 2.926 7.341 1.00 96.88 85 VAL A N 1
ATOM 691 C CA . VAL A 1 85 ? 9.565 3.297 8.764 1.00 96.88 85 VAL A CA 1
ATOM 692 C C . VAL A 1 85 ? 8.264 4.013 9.105 1.00 96.88 85 VAL A C 1
ATOM 694 O O . VAL A 1 85 ? 7.614 3.651 10.081 1.00 96.88 85 VAL A O 1
ATOM 697 N N . ASP A 1 86 ? 7.862 4.982 8.286 1.00 97.12 86 ASP A N 1
ATOM 698 C CA . ASP A 1 86 ? 6.654 5.768 8.527 1.00 97.12 86 ASP A CA 1
ATOM 699 C C . ASP A 1 86 ? 5.382 4.910 8.425 1.00 97.12 86 ASP A C 1
ATOM 701 O O . ASP A 1 86 ? 4.495 5.039 9.263 1.00 97.12 86 ASP A O 1
ATOM 705 N N . TRP A 1 87 ? 5.318 3.965 7.480 1.00 97.38 87 TRP A N 1
ATOM 706 C CA . TRP A 1 87 ? 4.210 3.013 7.353 1.00 97.38 87 TRP A CA 1
ATOM 707 C C . TRP A 1 87 ? 4.075 2.131 8.596 1.00 97.38 87 TRP A C 1
ATOM 709 O O . TRP A 1 87 ? 2.983 1.976 9.140 1.00 97.38 87 TRP A O 1
ATOM 719 N N . VAL A 1 88 ? 5.183 1.564 9.081 1.00 95.94 88 VAL A N 1
ATOM 720 C CA . VAL A 1 88 ? 5.172 0.699 10.269 1.00 95.94 88 VAL A CA 1
ATOM 721 C C . VAL A 1 88 ? 4.848 1.495 11.537 1.00 95.94 88 VAL A C 1
ATOM 723 O O . VAL A 1 88 ? 4.050 1.033 12.349 1.00 95.94 88 VAL A O 1
ATOM 726 N N . GLU A 1 89 ? 5.425 2.686 11.712 1.00 95.88 89 GLU A N 1
ATOM 727 C CA . GLU A 1 89 ? 5.119 3.573 12.845 1.00 95.88 89 GLU A CA 1
ATOM 728 C C . GLU A 1 89 ? 3.652 4.008 12.837 1.00 95.88 89 GLU A C 1
ATOM 730 O O . GLU A 1 89 ? 2.991 3.955 13.876 1.00 95.88 89 GLU A O 1
ATOM 735 N N . PHE A 1 90 ? 3.111 4.343 11.665 1.00 96.25 90 PHE A N 1
ATOM 736 C CA . PHE A 1 90 ? 1.704 4.677 11.530 1.00 96.25 90 PHE A CA 1
ATOM 737 C C . PHE A 1 90 ? 0.843 3.472 11.908 1.00 96.25 90 PHE A C 1
ATOM 739 O O . PHE A 1 90 ? 0.122 3.531 12.904 1.00 96.25 90 PHE A O 1
ATOM 746 N N . TRP A 1 91 ? 0.924 2.367 11.165 1.00 95.94 91 TRP A N 1
ATOM 747 C CA . TRP A 1 91 ? -0.015 1.256 11.326 1.00 95.94 91 TRP A CA 1
ATOM 748 C C . TRP A 1 91 ? 0.182 0.471 12.621 1.00 95.94 91 TRP A C 1
ATOM 750 O O . TRP A 1 91 ? -0.805 0.066 13.210 1.00 95.94 91 TRP A O 1
ATOM 760 N N . LEU A 1 92 ? 1.404 0.253 13.111 1.00 94.31 92 LEU A N 1
ATOM 761 C CA . LEU A 1 92 ? 1.607 -0.573 14.313 1.00 94.31 92 LEU A CA 1
ATOM 762 C C . LEU A 1 92 ? 1.690 0.227 15.612 1.00 94.31 92 LEU A C 1
ATOM 764 O O . LEU A 1 92 ? 1.486 -0.348 16.678 1.00 94.31 92 LEU A O 1
ATOM 768 N N . ARG A 1 93 ? 2.042 1.517 15.553 1.00 93.38 93 ARG A N 1
ATOM 769 C CA . ARG A 1 93 ? 2.237 2.349 16.754 1.00 93.38 93 ARG A CA 1
ATOM 770 C C . ARG A 1 93 ? 1.310 3.557 16.825 1.00 93.38 93 ARG A C 1
ATOM 772 O O . ARG A 1 93 ? 1.347 4.258 17.832 1.00 93.38 93 ARG A O 1
ATOM 779 N N . GLY A 1 94 ? 0.523 3.825 15.783 1.00 93.50 94 GLY A N 1
ATOM 780 C CA . GLY A 1 94 ? -0.341 5.004 15.718 1.00 93.50 94 GLY A CA 1
ATOM 781 C C . GLY A 1 94 ? 0.431 6.325 15.664 1.00 93.50 94 GLY A C 1
ATOM 782 O O . GLY A 1 94 ? -0.103 7.347 16.080 1.00 93.50 94 GLY A O 1
ATOM 783 N N . ARG A 1 95 ? 1.691 6.319 15.204 1.00 93.81 95 ARG A N 1
ATOM 784 C CA . ARG A 1 95 ? 2.571 7.499 15.222 1.00 93.81 95 ARG A CA 1
ATOM 785 C C . ARG A 1 95 ? 2.825 8.035 13.822 1.00 93.81 95 ARG A C 1
ATOM 787 O O . ARG A 1 95 ? 3.196 7.288 12.922 1.00 93.81 95 ARG A O 1
ATOM 794 N N . GLU A 1 96 ? 2.711 9.348 13.677 1.00 93.69 96 GLU A N 1
ATOM 795 C CA . GLU A 1 96 ? 3.158 10.085 12.495 1.00 93.69 96 GLU A CA 1
ATOM 796 C C . GLU A 1 96 ? 4.558 10.658 12.768 1.00 93.69 96 GLU A C 1
ATOM 798 O O . GLU A 1 96 ? 4.838 11.155 13.861 1.00 93.69 96 GLU A O 1
ATOM 803 N N . ARG A 1 97 ? 5.475 10.522 11.805 1.00 89.50 97 ARG A N 1
ATOM 804 C CA . ARG A 1 97 ? 6.892 10.902 11.934 1.00 89.50 97 ARG A CA 1
ATOM 805 C C . ARG A 1 97 ? 7.226 12.124 11.068 1.00 89.50 97 ARG A C 1
ATOM 807 O O . ARG A 1 97 ? 6.698 13.203 11.283 1.00 89.50 97 ARG A O 1
ATOM 814 N N . ARG A 1 98 ? 8.168 11.970 10.130 1.00 82.94 98 ARG A N 1
ATOM 815 C CA . ARG A 1 98 ? 8.733 13.003 9.249 1.00 82.94 98 ARG A CA 1
ATOM 816 C C . ARG A 1 98 ? 8.286 12.805 7.796 1.00 82.94 98 ARG A C 1
ATOM 818 O O . ARG A 1 98 ? 8.917 13.343 6.895 1.00 82.94 98 ARG A O 1
ATOM 825 N N . GLY A 1 99 ? 7.271 11.970 7.589 1.00 80.00 99 GLY A N 1
ATOM 826 C CA . GLY A 1 99 ? 6.679 11.739 6.274 1.00 80.00 99 GLY A CA 1
ATOM 827 C C . GLY A 1 99 ? 5.882 12.955 5.806 1.00 80.00 99 GLY A C 1
ATOM 828 O O . GLY A 1 99 ? 5.647 13.894 6.570 1.00 80.00 99 GLY A O 1
ATOM 829 N N . GLU A 1 100 ? 5.448 12.929 4.554 1.00 82.56 100 GLU A N 1
ATOM 830 C CA . GLU A 1 100 ? 4.677 14.026 3.975 1.00 82.56 100 GLU A CA 1
ATOM 831 C C . GLU A 1 100 ? 3.272 14.088 4.593 1.00 82.56 100 GLU A C 1
ATOM 833 O O . GLU A 1 100 ? 2.596 13.067 4.726 1.00 82.56 100 GLU A O 1
ATOM 838 N N . ALA A 1 101 ? 2.770 15.288 4.905 1.00 84.38 101 ALA A N 1
ATOM 839 C CA . ALA A 1 101 ? 1.433 15.454 5.494 1.00 84.38 101 ALA A CA 1
ATOM 840 C C . ALA A 1 101 ? 0.322 14.828 4.626 1.00 84.38 101 ALA A C 1
ATOM 842 O O . ALA A 1 101 ? -0.663 14.294 5.133 1.00 84.38 101 ALA A O 1
ATOM 843 N N . THR A 1 102 ? 0.508 14.847 3.303 1.00 91.25 102 THR A N 1
ATOM 844 C CA . THR A 1 102 ? -0.434 14.243 2.354 1.00 91.25 102 THR A CA 1
ATOM 845 C C . THR A 1 102 ? -0.441 12.713 2.406 1.00 91.25 102 THR A C 1
ATOM 847 O O . THR A 1 102 ? -1.479 12.119 2.118 1.00 91.25 102 THR A O 1
ATOM 850 N N . GLU A 1 103 ? 0.679 12.062 2.752 1.00 93.75 103 GLU A N 1
ATOM 851 C CA . GLU A 1 103 ? 0.753 10.604 2.934 1.00 93.75 103 GLU A CA 1
ATOM 852 C C . GLU A 1 103 ? -0.083 10.192 4.145 1.00 93.75 103 GLU A C 1
ATOM 854 O O . GLU A 1 103 ? -1.000 9.382 4.009 1.00 93.75 103 GLU A O 1
ATOM 859 N N . TYR A 1 104 ? 0.145 10.834 5.294 1.00 96.62 104 TYR A N 1
ATOM 860 C CA . TYR A 1 104 ? -0.611 10.546 6.512 1.00 96.62 104 TYR A CA 1
ATOM 861 C C . TYR A 1 104 ? -2.108 10.790 6.350 1.00 96.62 104 TYR A C 1
ATOM 863 O O . TYR A 1 104 ? -2.899 9.985 6.831 1.00 96.62 104 TYR A O 1
ATOM 871 N N . GLU A 1 105 ? -2.516 11.825 5.614 1.00 96.69 105 GLU A N 1
ATOM 872 C CA . GLU A 1 105 ? -3.935 12.062 5.340 1.00 96.69 105 GLU A CA 1
ATOM 873 C C . GLU A 1 105 ? -4.589 10.884 4.607 1.00 96.69 105 GLU A C 1
ATOM 875 O O . GLU A 1 105 ? -5.626 10.370 5.033 1.00 96.69 105 GLU A O 1
ATOM 880 N N . ARG A 1 106 ? -3.944 10.372 3.551 1.00 96.69 106 ARG A N 1
ATOM 881 C CA . ARG A 1 106 ? -4.440 9.178 2.851 1.00 96.69 106 ARG A CA 1
ATOM 882 C C . ARG A 1 106 ? -4.471 7.967 3.776 1.00 96.69 106 ARG A C 1
ATOM 884 O O . ARG A 1 106 ? -5.412 7.177 3.714 1.00 96.69 106 ARG A O 1
ATOM 891 N N . TRP A 1 107 ? -3.467 7.812 4.634 1.00 97.56 107 TRP A N 1
ATOM 892 C CA . TRP A 1 107 ? -3.373 6.671 5.541 1.00 97.56 107 TRP A CA 1
ATOM 893 C C . TRP A 1 107 ? -4.416 6.720 6.660 1.00 97.56 107 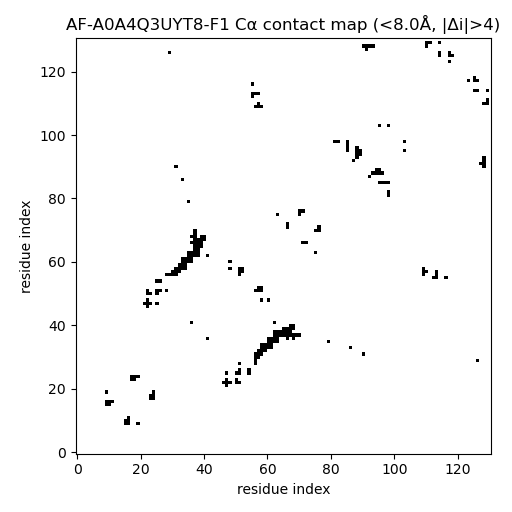TRP A C 1
ATOM 895 O O . TRP A 1 107 ? -4.968 5.677 7.008 1.00 97.56 107 TRP A O 1
ATOM 905 N N . ARG A 1 108 ? -4.757 7.910 7.170 1.00 97.31 108 ARG A N 1
ATOM 906 C CA . ARG A 1 108 ? -5.866 8.121 8.114 1.00 97.31 108 ARG A CA 1
ATOM 907 C C . ARG A 1 108 ? -7.196 7.713 7.496 1.00 97.31 108 ARG A C 1
ATOM 909 O O . ARG A 1 108 ? -7.894 6.883 8.074 1.00 97.31 108 ARG A O 1
ATOM 916 N N . ILE A 1 109 ? -7.480 8.184 6.282 1.00 97.00 109 ILE A N 1
ATOM 917 C CA . ILE A 1 109 ? -8.691 7.805 5.538 1.00 97.00 109 ILE A CA 1
ATOM 918 C C . ILE A 1 109 ? -8.734 6.288 5.294 1.00 97.00 109 ILE A C 1
ATOM 920 O O . ILE A 1 109 ? -9.785 5.661 5.434 1.00 97.00 109 ILE A O 1
ATOM 924 N N . MET A 1 110 ? -7.604 5.672 4.925 1.00 97.00 110 MET A N 1
ATOM 925 C CA . MET A 1 110 ? -7.526 4.217 4.746 1.00 97.00 110 MET A CA 1
ATOM 926 C C . MET A 1 110 ? -7.795 3.462 6.048 1.00 97.00 110 MET A C 1
ATOM 928 O O . MET A 1 110 ? -8.542 2.485 6.028 1.00 97.00 110 MET A O 1
ATOM 932 N N . ARG A 1 111 ? -7.213 3.910 7.165 1.00 96.25 111 ARG A N 1
ATOM 933 C CA . ARG A 1 111 ? -7.414 3.297 8.480 1.00 96.25 111 ARG A CA 1
ATOM 934 C C . ARG A 1 111 ? -8.873 3.377 8.898 1.00 96.25 111 ARG A C 1
ATOM 936 O O . ARG A 1 111 ? -9.439 2.349 9.235 1.00 96.25 111 ARG A O 1
ATOM 943 N N . GLU A 1 112 ? -9.487 4.553 8.818 1.00 95.62 112 GLU A N 1
ATOM 944 C CA . GLU A 1 112 ? -10.893 4.751 9.183 1.00 95.62 112 GLU A CA 1
ATOM 945 C C . GLU A 1 112 ? -11.814 3.806 8.399 1.00 95.62 112 GLU A C 1
ATOM 947 O O . GLU A 1 112 ? -12.593 3.055 8.987 1.00 95.62 112 GLU A O 1
ATOM 952 N N . LYS A 1 113 ? -11.667 3.770 7.067 1.00 94.62 113 LYS A N 1
ATOM 953 C CA . LYS A 1 113 ? -12.450 2.876 6.203 1.00 94.62 113 LYS A CA 1
ATOM 954 C C . LYS A 1 113 ? -12.234 1.409 6.549 1.00 94.62 113 LYS A C 1
ATOM 956 O O . LYS A 1 113 ? -13.192 0.640 6.581 1.00 94.62 113 LYS A O 1
ATOM 961 N N . GLN A 1 114 ? -10.985 1.022 6.792 1.00 92.69 114 GLN A N 1
ATOM 962 C CA . GLN A 1 114 ? -10.648 -0.359 7.093 1.00 92.69 114 GLN A CA 1
ATOM 963 C C . GLN A 1 114 ? -11.155 -0.788 8.475 1.00 92.69 114 GLN A C 1
ATOM 965 O O . GLN A 1 114 ? -11.650 -1.903 8.607 1.00 92.69 114 GLN A O 1
ATOM 970 N N . CYS A 1 115 ? -11.090 0.082 9.481 1.00 92.88 115 CYS A N 1
ATOM 971 C CA . CYS A 1 115 ? -11.628 -0.199 10.808 1.00 92.88 115 CYS A CA 1
ATOM 972 C C . CYS A 1 115 ? -13.145 -0.325 10.777 1.00 92.88 115 CYS A C 1
ATOM 974 O O . CYS A 1 115 ? -13.662 -1.328 11.254 1.00 92.88 115 CYS A O 1
ATOM 976 N N . LYS A 1 116 ? -13.839 0.590 10.090 1.00 92.81 116 LYS A N 1
ATOM 977 C CA . LYS A 1 116 ? -15.284 0.474 9.866 1.00 92.81 116 LYS A CA 1
ATOM 978 C C . LYS A 1 116 ? -15.659 -0.858 9.207 1.00 92.81 116 LYS A C 1
ATOM 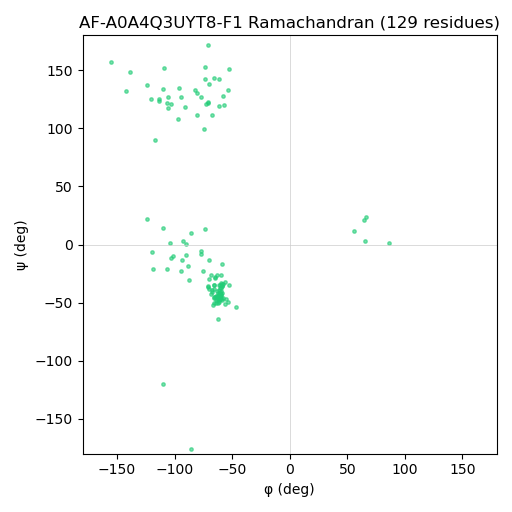980 O O . LYS A 1 116 ? -16.541 -1.557 9.685 1.00 92.81 116 LYS A O 1
ATOM 985 N N . LEU A 1 117 ? -14.934 -1.249 8.156 1.00 91.00 117 LEU A N 1
ATOM 986 C CA . LEU A 1 117 ? -15.149 -2.521 7.459 1.00 91.00 117 LEU A CA 1
ATOM 987 C C . LEU A 1 117 ? -15.011 -3.747 8.378 1.00 91.00 117 LEU A C 1
ATOM 989 O O . LEU A 1 117 ? -15.683 -4.751 8.148 1.00 91.00 117 LEU A O 1
ATOM 993 N N . PHE A 1 118 ? -14.118 -3.702 9.370 1.00 87.69 118 PHE A N 1
ATOM 994 C CA . PHE A 1 118 ? -13.922 -4.812 10.303 1.00 87.69 118 PHE A CA 1
ATOM 995 C C . PHE A 1 118 ? -14.848 -4.767 11.515 1.00 87.69 118 PHE A C 1
ATOM 997 O O . PHE A 1 118 ? -15.222 -5.834 11.998 1.00 87.69 118 PHE A O 1
ATOM 1004 N N . ASP A 1 119 ? -15.250 -3.578 11.956 1.00 87.69 119 ASP A N 1
ATOM 1005 C CA . ASP A 1 119 ? -16.242 -3.394 13.017 1.00 87.69 119 ASP A CA 1
ATOM 1006 C C . ASP A 1 119 ? -17.625 -3.907 12.568 1.00 87.69 119 ASP A C 1
ATOM 1008 O O . ASP A 1 119 ? -18.331 -4.534 13.352 1.00 87.69 119 ASP A O 1
ATOM 1012 N N . ASP A 1 120 ? -17.960 -3.755 11.280 1.00 81.31 120 ASP A N 1
ATOM 1013 C CA . ASP A 1 120 ? -19.192 -4.286 10.677 1.00 81.31 120 ASP A CA 1
ATOM 1014 C C . ASP A 1 120 ? -19.130 -5.810 10.394 1.00 81.31 120 ASP A C 1
ATOM 1016 O O . ASP A 1 120 ? -20.128 -6.417 9.998 1.00 81.31 120 ASP A O 1
ATOM 1020 N N . SER A 1 121 ? -17.961 -6.450 10.551 1.00 75.25 121 SER A N 1
ATOM 1021 C CA . SER A 1 121 ? -17.763 -7.869 10.222 1.00 75.25 121 SER A CA 1
ATOM 1022 C C . SER A 1 121 ? -17.885 -8.773 11.454 1.00 75.25 121 SER A C 1
ATOM 1024 O O . SER A 1 121 ? -16.997 -8.821 12.305 1.00 75.25 121 SER A O 1
ATOM 1026 N N . ASP A 1 122 ? -18.979 -9.532 11.526 1.00 57.44 122 ASP A N 1
ATOM 1027 C CA . ASP A 1 122 ? -19.310 -10.379 12.676 1.00 57.44 122 ASP A CA 1
ATOM 1028 C C . ASP A 1 122 ? -18.234 -11.467 12.916 1.00 57.44 122 ASP A C 1
ATOM 1030 O O . ASP A 1 122 ? -17.941 -12.296 12.049 1.00 57.44 122 ASP A O 1
ATOM 1034 N N . GLY A 1 123 ? -17.597 -11.452 14.093 1.00 63.03 123 GLY A N 1
ATOM 1035 C CA . GLY A 1 123 ? -16.663 -12.495 14.551 1.00 63.03 123 GLY A CA 1
ATOM 1036 C C . GLY A 1 123 ? -15.191 -12.374 14.120 1.00 63.03 123 GLY A C 1
ATOM 1037 O O . GLY A 1 123 ? -14.377 -13.227 14.487 1.00 63.03 123 GLY A O 1
ATOM 1038 N N . ALA A 1 124 ? -14.788 -11.336 13.380 1.00 65.75 124 ALA A N 1
ATOM 1039 C CA . ALA A 1 124 ? -13.373 -11.091 13.097 1.00 65.75 124 ALA A CA 1
ATOM 1040 C C . ALA A 1 124 ? -12.681 -10.385 14.277 1.00 65.75 124 ALA A C 1
ATOM 1042 O O . ALA A 1 124 ? -13.136 -9.344 14.734 1.00 65.75 124 ALA A O 1
ATOM 1043 N N . ARG A 1 125 ? -11.522 -10.892 14.733 1.00 73.75 125 ARG A N 1
ATOM 1044 C CA . ARG A 1 125 ? -10.673 -10.138 15.674 1.00 73.75 125 ARG A CA 1
ATOM 1045 C C . ARG A 1 125 ? -10.323 -8.783 15.055 1.00 73.75 125 ARG A C 1
ATOM 1047 O O . ARG A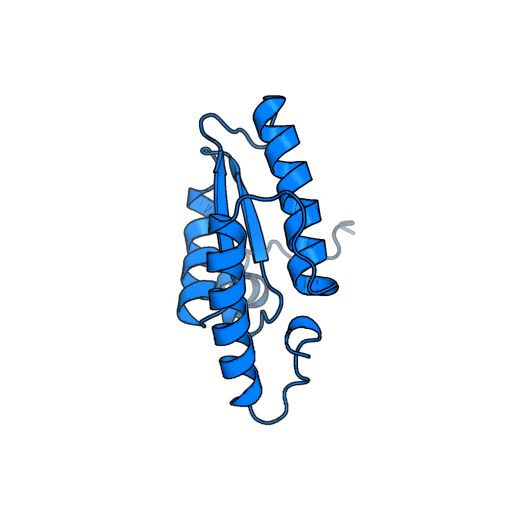 1 125 ? -9.690 -8.748 13.994 1.00 73.75 125 ARG A O 1
ATOM 1054 N N . ARG A 1 126 ? -10.726 -7.708 15.736 1.00 81.88 126 ARG A N 1
ATOM 1055 C CA . ARG A 1 126 ? -10.442 -6.323 15.358 1.00 81.88 126 ARG A CA 1
ATOM 1056 C C . ARG A 1 126 ? -8.930 -6.126 15.172 1.00 81.88 126 ARG A C 1
ATOM 1058 O O . ARG A 1 126 ? -8.154 -6.628 15.995 1.00 81.88 126 ARG A O 1
ATOM 1065 N N . PRO A 1 127 ? -8.472 -5.489 14.082 1.00 85.75 127 PRO A N 1
ATOM 1066 C CA . PRO A 1 127 ? -7.049 -5.258 13.886 1.00 85.75 127 PRO A CA 1
ATOM 1067 C C . PRO A 1 127 ? -6.474 -4.300 14.931 1.00 85.75 127 PRO A C 1
ATOM 1069 O O . PRO A 1 127 ? -7.095 -3.297 15.260 1.00 85.75 127 PRO A O 1
ATOM 1072 N N . VAL A 1 128 ? -5.235 -4.553 15.361 1.00 86.62 128 VAL A N 1
ATOM 1073 C CA . VAL A 1 128 ? -4.522 -3.753 16.384 1.00 86.62 128 VAL A CA 1
ATOM 1074 C C . VAL A 1 128 ? -4.343 -2.274 16.032 1.00 86.62 128 VAL A C 1
ATOM 1076 O O . VAL A 1 128 ? -4.010 -1.476 16.892 1.00 86.62 128 VAL A O 1
ATOM 1079 N N . TYR A 1 129 ? -4.509 -1.913 14.761 1.00 88.81 129 TYR A N 1
ATOM 1080 C CA . TYR A 1 129 ? -4.370 -0.543 14.271 1.00 88.81 129 TYR A CA 1
ATOM 1081 C C . TYR A 1 129 ? -5.682 0.255 14.307 1.00 88.81 129 TYR A C 1
ATOM 1083 O O . TYR A 1 129 ? -5.700 1.403 13.859 1.00 88.81 129 TYR A O 1
ATOM 1091 N N . CYS A 1 130 ? -6.766 -0.364 14.782 1.00 88.38 130 CYS A N 1
ATOM 1092 C CA . CYS A 1 130 ? -8.084 0.244 14.968 1.00 88.38 130 CYS A CA 1
ATOM 1093 C C . CYS A 1 130 ? -8.390 0.620 16.421 1.00 88.38 130 CYS A C 1
ATOM 1095 O O . CYS A 1 130 ? -9.401 1.280 16.672 1.00 88.38 130 CYS A O 1
ATOM 1097 N N . ASP A 1 131 ? -7.547 0.174 17.350 1.00 77.19 131 ASP A N 1
ATOM 1098 C CA . ASP A 1 131 ? -7.594 0.507 18.775 1.00 77.19 131 ASP A CA 1
ATOM 1099 C C . ASP A 1 131 ? -6.756 1.764 19.055 1.00 77.19 131 ASP A C 1
ATOM 1101 O O . ASP A 1 131 ? -7.197 2.574 19.900 1.00 77.19 131 ASP A O 1
#